Protein AF-A0A0B2UMQ0-F1 (afdb_monomer_lite)

Organism: NCBI:txid1354746

Foldseek 3Di:
DVVVLVVLLVVLVVQLVCLLPDPDNPPVSNLVSQLVNCCSVCVCLVVDPCSPVVSVVVSCVDPSNVVVCPPVDPPPVVPPVPQDAALQPRHRAPDWFQFPVRDTHRPVRLVVCPVVDPQQADSDPPGRDHRDGDPPD

Sequence (137 aa):
MDEYIEKRRDLINEVCSIVIRSKEKDHELFEIAAIHRELLLNPEVALTKDLRCELEKRACLRLDFAEMKSIKGQIECVKVEKKLVCPIGQKEIVVPYYGDCGHAMEKKEALKYLKGNSKFVCPHAGCNKIFTKNKRS

pLDDT: mean 75.65, std 13.3, range [36.97, 92.31]

Structure (mmCIF, N/CA/C/O backbone):
data_AF-A0A0B2UMQ0-F1
#
_entry.id   AF-A0A0B2UMQ0-F1
#
loop_
_atom_site.group_PDB
_atom_site.id
_atom_site.type_symbol
_atom_site.label_atom_id
_atom_site.label_alt_id
_atom_site.label_comp_id
_atom_site.label_asym_id
_atom_site.label_entity_id
_atom_site.label_seq_id
_atom_site.pdbx_PDB_ins_code
_atom_site.Cartn_x
_atom_site.Cartn_y
_atom_site.Cartn_z
_atom_site.occupancy
_atom_site.B_iso_or_equiv
_atom_site.auth_seq_id
_atom_site.auth_comp_id
_atom_site.auth_asym_id
_atom_site.auth_atom_id
_atom_site.pdbx_PDB_model_num
ATOM 1 N N . MET A 1 1 ? 13.170 -9.595 -35.658 1.00 60.09 1 MET A N 1
ATOM 2 C CA . MET A 1 1 ? 12.393 -9.357 -34.420 1.00 60.09 1 MET A CA 1
ATOM 3 C C . MET A 1 1 ? 13.345 -9.006 -33.283 1.00 60.09 1 MET A C 1
ATOM 5 O O . MET A 1 1 ? 13.101 -8.022 -32.599 1.00 60.09 1 MET A O 1
ATOM 9 N N . ASP A 1 2 ? 14.478 -9.705 -33.185 1.00 72.81 2 ASP A N 1
ATOM 10 C CA . ASP A 1 2 ? 15.503 -9.475 -32.156 1.00 72.81 2 ASP A CA 1
ATOM 11 C C . ASP A 1 2 ? 16.225 -8.123 -32.266 1.00 72.81 2 ASP A C 1
ATOM 13 O O . ASP A 1 2 ? 16.410 -7.459 -31.255 1.00 72.81 2 ASP A O 1
ATOM 17 N N . GLU A 1 3 ? 16.497 -7.627 -33.479 1.00 84.88 3 GLU A N 1
ATOM 18 C CA . GLU A 1 3 ? 17.144 -6.313 -33.683 1.00 84.88 3 GLU A CA 1
ATOM 19 C C . GLU A 1 3 ? 16.360 -5.146 -33.043 1.00 84.88 3 GLU A C 1
ATOM 21 O O . GLU A 1 3 ? 16.936 -4.212 -3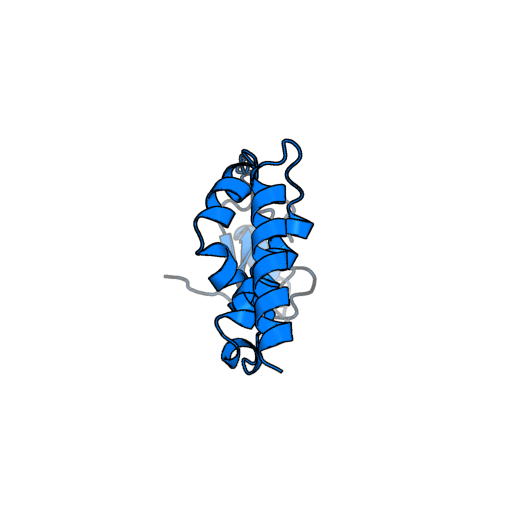2.489 1.00 84.88 3 GLU A O 1
ATOM 26 N N . TYR A 1 4 ? 15.024 -5.198 -33.076 1.00 82.88 4 TYR A N 1
ATOM 27 C CA . TYR A 1 4 ? 14.178 -4.176 -32.448 1.00 82.88 4 TYR A CA 1
ATOM 28 C C . TYR A 1 4 ? 14.158 -4.300 -30.922 1.00 82.88 4 TYR A C 1
ATOM 30 O O . TYR A 1 4 ? 14.034 -3.293 -30.225 1.00 82.88 4 TYR A O 1
ATOM 38 N N . ILE A 1 5 ? 14.280 -5.522 -30.401 1.00 81.56 5 ILE A N 1
ATOM 39 C CA . ILE A 1 5 ? 14.345 -5.794 -28.963 1.00 81.56 5 ILE A CA 1
ATOM 40 C C . ILE A 1 5 ? 15.685 -5.309 -28.403 1.00 81.56 5 ILE A C 1
ATOM 42 O O . ILE A 1 5 ? 15.706 -4.679 -27.346 1.00 81.56 5 ILE A O 1
ATOM 46 N N . GLU A 1 6 ? 16.781 -5.535 -29.128 1.00 84.19 6 GLU A N 1
ATOM 47 C CA . GLU A 1 6 ? 18.110 -5.036 -28.769 1.00 84.19 6 GLU A CA 1
ATOM 48 C C . GLU A 1 6 ? 18.167 -3.509 -28.809 1.00 84.19 6 GLU A C 1
ATOM 50 O O . GLU A 1 6 ? 18.481 -2.895 -27.792 1.00 84.19 6 GLU A O 1
ATOM 55 N N . LYS A 1 7 ? 17.706 -2.876 -29.898 1.00 87.31 7 LYS A N 1
ATOM 56 C CA . LYS A 1 7 ? 17.605 -1.406 -29.964 1.00 87.31 7 LYS A CA 1
ATOM 57 C C . LYS A 1 7 ? 16.769 -0.828 -28.823 1.00 87.31 7 LYS A C 1
ATOM 59 O O . LYS A 1 7 ? 17.130 0.187 -28.234 1.00 87.31 7 LYS A O 1
ATOM 64 N N . ARG A 1 8 ? 15.649 -1.473 -28.482 1.00 84.81 8 ARG A N 1
ATOM 65 C CA . ARG A 1 8 ? 14.799 -1.046 -27.362 1.00 84.81 8 ARG A CA 1
ATOM 66 C C . ARG A 1 8 ? 15.521 -1.176 -26.020 1.00 84.81 8 ARG A C 1
ATOM 68 O O . ARG A 1 8 ? 15.365 -0.303 -25.170 1.00 84.81 8 ARG A O 1
ATOM 75 N N . ARG A 1 9 ? 16.300 -2.241 -25.821 1.00 84.69 9 ARG A N 1
ATOM 76 C CA . ARG A 1 9 ? 17.113 -2.445 -24.615 1.00 84.69 9 ARG A CA 1
ATOM 77 C C . ARG A 1 9 ? 18.170 -1.351 -24.473 1.00 84.69 9 ARG A C 1
ATOM 79 O O . ARG A 1 9 ? 18.309 -0.801 -23.383 1.00 84.69 9 ARG A O 1
ATOM 86 N N . ASP A 1 10 ? 18.862 -1.022 -25.557 1.00 87.50 10 ASP A N 1
ATOM 87 C CA . ASP A 1 10 ? 19.912 -0.002 -25.559 1.00 87.50 10 ASP A CA 1
ATOM 88 C C . ASP A 1 10 ? 19.347 1.382 -25.233 1.00 87.50 10 ASP A C 1
ATOM 90 O O . ASP A 1 10 ? 19.845 2.047 -24.326 1.00 87.50 10 ASP A O 1
ATOM 94 N N . LEU A 1 11 ? 18.226 1.752 -25.863 1.00 88.19 11 LEU A N 1
ATOM 95 C CA . LEU A 1 11 ? 17.516 3.002 -25.576 1.00 88.19 11 LEU A CA 1
ATOM 96 C C . LEU A 1 11 ? 17.062 3.094 -24.113 1.00 88.19 11 LEU A C 1
ATOM 98 O O . LEU A 1 11 ? 17.203 4.137 -23.483 1.00 88.19 11 LEU A O 1
ATOM 102 N N . ILE A 1 12 ? 16.537 2.008 -23.537 1.00 86.25 12 ILE A N 1
ATOM 103 C CA . ILE A 1 12 ? 16.118 1.998 -22.127 1.00 86.25 12 ILE A CA 1
ATOM 104 C C . ILE A 1 12 ? 17.323 2.176 -21.195 1.00 86.25 12 ILE A C 1
ATOM 106 O O . ILE A 1 12 ? 17.239 2.929 -20.226 1.00 86.25 12 ILE A O 1
ATOM 110 N N . ASN A 1 13 ? 18.452 1.525 -21.485 1.00 83.75 13 ASN A N 1
ATOM 111 C CA . ASN A 1 13 ? 19.673 1.687 -20.693 1.00 83.75 13 ASN A CA 1
ATOM 112 C C . ASN A 1 13 ? 20.232 3.118 -20.790 1.00 83.75 13 ASN A C 1
ATOM 114 O O . ASN A 1 13 ? 20.721 3.659 -19.793 1.00 83.75 13 ASN A O 1
ATOM 118 N N . GLU A 1 14 ? 20.138 3.740 -21.966 1.00 86.94 14 GLU A N 1
ATOM 119 C CA . GLU A 1 14 ? 20.516 5.135 -22.185 1.00 86.94 14 GLU A CA 1
ATOM 120 C C . GLU A 1 14 ? 19.624 6.086 -21.376 1.00 86.94 14 GLU A C 1
ATOM 122 O O . GLU A 1 14 ? 20.140 6.903 -20.614 1.00 86.94 14 GLU A O 1
ATOM 127 N N . VAL A 1 15 ? 18.298 5.911 -21.437 1.00 84.75 15 VAL A N 1
ATOM 128 C CA . VAL A 1 15 ? 17.334 6.690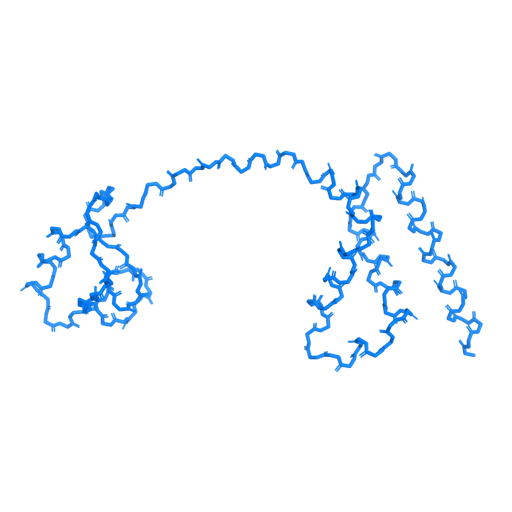 -20.642 1.00 84.75 15 VAL A CA 1
ATOM 129 C C . VAL A 1 15 ? 17.604 6.540 -19.145 1.00 84.75 15 VAL A C 1
ATOM 131 O O . VAL A 1 15 ? 17.716 7.548 -18.450 1.00 84.75 15 VAL A O 1
ATOM 134 N N . CYS A 1 16 ? 17.793 5.317 -18.636 1.00 78.50 16 CYS A N 1
ATOM 135 C CA . CYS A 1 16 ? 18.151 5.103 -17.230 1.00 78.50 16 CYS A CA 1
ATOM 136 C C . CYS A 1 16 ? 19.445 5.844 -16.857 1.00 78.50 16 CYS A C 1
ATOM 138 O O . CYS A 1 16 ? 19.504 6.494 -15.816 1.00 78.50 16 CYS A O 1
ATOM 140 N N . SER A 1 17 ? 20.466 5.799 -17.717 1.00 81.44 17 SER A N 1
ATOM 141 C CA . SER A 1 17 ? 21.748 6.476 -17.480 1.00 81.44 17 SER A CA 1
ATOM 142 C C . SER A 1 17 ? 21.616 8.002 -17.466 1.00 81.44 17 SER A C 1
ATOM 144 O O . SER A 1 17 ? 22.254 8.662 -16.644 1.00 81.44 17 SER A O 1
ATOM 146 N N . ILE A 1 18 ? 20.785 8.569 -18.347 1.00 84.06 18 ILE A N 1
ATOM 147 C CA . ILE A 1 18 ? 20.489 10.008 -18.392 1.00 84.06 18 ILE A CA 1
ATOM 148 C C . ILE A 1 18 ? 19.759 10.433 -17.118 1.00 84.06 18 ILE A C 1
ATOM 150 O O . ILE A 1 18 ? 20.162 11.403 -16.480 1.00 84.06 18 ILE A O 1
ATOM 154 N N . VAL A 1 19 ? 18.733 9.683 -16.709 1.00 78.75 19 VAL A N 1
ATOM 155 C CA . VAL A 1 19 ? 17.932 10.003 -15.520 1.00 78.75 19 VAL A CA 1
ATOM 156 C C . VAL A 1 19 ? 18.759 9.898 -14.234 1.00 78.75 19 VAL A C 1
ATOM 158 O O . VAL A 1 19 ? 18.643 10.764 -13.371 1.00 78.75 19 VAL A O 1
ATOM 161 N N . ILE A 1 20 ? 19.657 8.911 -14.126 1.00 74.75 20 ILE A N 1
ATOM 162 C CA . ILE A 1 20 ? 20.579 8.778 -12.982 1.00 74.75 20 ILE A CA 1
ATOM 163 C C . ILE A 1 20 ? 21.565 9.957 -12.911 1.00 74.75 20 ILE A C 1
ATOM 165 O O . ILE A 1 20 ? 21.872 10.440 -11.821 1.00 74.75 20 ILE A O 1
ATOM 169 N N . ARG A 1 21 ? 22.068 10.430 -14.060 1.00 78.56 21 ARG A N 1
ATOM 170 C CA . ARG A 1 21 ? 23.034 11.545 -14.141 1.00 78.56 21 ARG A CA 1
ATOM 171 C C . ARG A 1 21 ? 22.384 12.928 -14.060 1.00 78.56 21 ARG A C 1
ATOM 173 O O . ARG A 1 21 ? 23.092 13.916 -13.860 1.00 78.56 21 ARG A O 1
ATOM 180 N N . SER A 1 22 ? 21.070 13.015 -14.248 1.00 78.19 22 SER A N 1
ATOM 181 C CA . SER A 1 22 ? 20.325 14.268 -14.178 1.00 78.19 22 SER A CA 1
ATOM 182 C C . SER A 1 22 ? 20.346 14.847 -12.760 1.00 78.19 22 SER A C 1
ATOM 184 O O . SER A 1 22 ? 20.228 14.127 -11.767 1.00 78.19 22 SER A O 1
ATOM 186 N N . LYS A 1 23 ? 20.464 16.177 -12.661 1.00 65.81 23 LYS A N 1
ATOM 187 C CA . LYS A 1 23 ? 20.315 16.905 -11.388 1.00 65.81 23 LYS A CA 1
ATOM 188 C C . LYS A 1 23 ? 18.865 16.910 -10.903 1.00 65.81 23 LYS A C 1
ATOM 190 O O . LYS A 1 23 ? 18.629 16.898 -9.698 1.00 65.81 23 LYS A O 1
ATOM 195 N N . GLU A 1 24 ? 17.914 16.908 -11.832 1.00 71.12 24 GLU A N 1
ATOM 196 C CA . GLU A 1 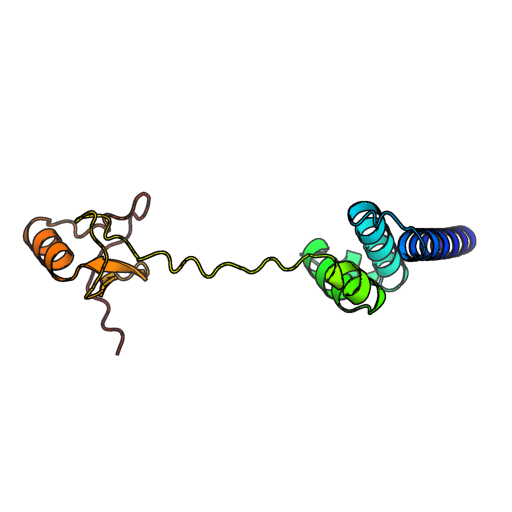24 ? 16.490 16.758 -11.550 1.00 71.12 24 GLU A CA 1
ATOM 197 C C . GLU A 1 24 ? 16.114 15.292 -11.744 1.00 71.12 24 GLU A C 1
ATOM 199 O O . GLU A 1 24 ? 16.113 14.766 -12.860 1.00 71.12 24 GLU A O 1
ATOM 204 N N . LYS A 1 25 ? 15.867 14.613 -10.624 1.00 70.19 25 LYS A N 1
ATOM 205 C CA . LYS A 1 25 ? 15.498 13.201 -10.606 1.00 70.19 25 LYS A CA 1
ATOM 206 C C . LYS A 1 25 ? 14.019 13.059 -10.961 1.00 70.19 25 LYS A C 1
ATOM 208 O O . LYS A 1 25 ? 13.160 13.157 -10.089 1.00 70.19 25 LYS A O 1
ATOM 213 N N . ASP A 1 26 ? 13.735 12.811 -12.235 1.00 76.19 26 ASP A N 1
ATOM 214 C CA . ASP A 1 26 ? 12.399 12.412 -12.679 1.00 76.19 26 ASP A CA 1
ATOM 215 C C . ASP A 1 26 ? 12.142 10.951 -12.278 1.00 76.19 26 ASP A C 1
ATOM 217 O O . ASP A 1 26 ? 12.580 9.994 -12.924 1.00 76.19 26 ASP A O 1
ATOM 221 N N . HIS A 1 27 ? 11.478 10.792 -11.134 1.00 72.62 27 HIS A N 1
ATOM 222 C CA . HIS A 1 27 ? 11.168 9.491 -10.555 1.00 72.62 27 HIS A CA 1
ATOM 223 C C . HIS A 1 27 ? 10.182 8.682 -11.399 1.00 72.62 27 HIS A C 1
ATOM 225 O O . HIS A 1 27 ? 10.295 7.458 -11.432 1.00 72.62 27 HIS A O 1
ATOM 231 N N . GLU A 1 28 ? 9.242 9.347 -12.070 1.00 79.19 28 GLU A N 1
ATOM 232 C CA . GLU A 1 28 ? 8.221 8.684 -12.879 1.00 79.19 28 GLU A CA 1
ATOM 233 C C . GLU A 1 28 ? 8.853 8.109 -14.146 1.00 79.19 28 GLU A C 1
ATOM 235 O O . GLU A 1 28 ? 8.681 6.928 -14.455 1.00 79.19 28 GLU A O 1
ATOM 240 N N . LEU A 1 29 ? 9.687 8.904 -14.823 1.00 79.88 29 LEU A N 1
ATOM 241 C CA . LEU A 1 29 ? 10.422 8.448 -15.998 1.00 79.88 29 LEU A CA 1
ATOM 242 C C . LEU A 1 29 ? 11.368 7.286 -15.666 1.00 79.88 29 LEU A C 1
ATOM 244 O O . LEU A 1 29 ? 11.474 6.326 -16.435 1.00 79.88 29 LEU A O 1
ATOM 248 N N . PHE A 1 30 ? 12.028 7.339 -14.507 1.00 79.19 30 PHE A N 1
ATOM 249 C CA . PHE A 1 30 ? 12.885 6.250 -14.049 1.00 79.19 30 PHE A CA 1
ATOM 250 C C . PHE A 1 30 ? 12.108 4.957 -13.776 1.00 79.19 30 PHE A C 1
ATOM 252 O O . PHE A 1 30 ? 12.548 3.872 -14.161 1.00 79.19 30 PHE A O 1
ATOM 259 N N . GLU A 1 31 ? 10.948 5.066 -13.127 1.00 75.75 31 GLU A N 1
ATOM 260 C CA . GLU A 1 31 ? 10.086 3.929 -12.816 1.00 75.75 31 GLU A CA 1
ATOM 261 C C . GLU A 1 31 ? 9.565 3.257 -14.082 1.00 75.75 31 GLU A C 1
ATOM 263 O O . GLU A 1 31 ? 9.692 2.039 -14.232 1.00 75.75 31 GLU A O 1
ATOM 268 N N . ILE A 1 32 ? 9.105 4.054 -15.044 1.00 82.19 32 ILE A N 1
ATOM 269 C CA . ILE A 1 32 ? 8.689 3.571 -16.360 1.00 82.19 32 ILE A CA 1
ATOM 270 C C . ILE A 1 32 ? 9.851 2.850 -17.060 1.00 82.19 32 ILE A C 1
ATOM 272 O O . ILE A 1 32 ? 9.689 1.718 -17.527 1.00 82.19 32 ILE A O 1
ATOM 276 N N . ALA A 1 33 ? 11.041 3.458 -17.104 1.00 82.06 33 ALA A N 1
ATOM 277 C CA . ALA A 1 33 ? 12.205 2.870 -17.764 1.00 82.06 33 ALA A CA 1
ATOM 278 C C . ALA A 1 33 ? 12.633 1.539 -17.121 1.00 82.06 33 ALA A C 1
ATOM 280 O O . ALA A 1 33 ? 12.903 0.563 -17.826 1.00 82.06 33 ALA A O 1
ATOM 281 N N . ALA A 1 34 ? 12.632 1.453 -15.790 1.00 78.25 34 ALA A N 1
ATOM 282 C CA . ALA A 1 34 ? 12.987 0.231 -15.077 1.00 78.25 34 ALA A CA 1
ATOM 283 C C . ALA A 1 34 ? 11.960 -0.890 -15.266 1.00 78.25 34 ALA A C 1
ATOM 285 O O . ALA A 1 34 ? 12.347 -2.035 -15.491 1.00 78.25 34 ALA A O 1
ATOM 286 N N . ILE A 1 35 ? 10.662 -0.573 -15.234 1.00 80.94 35 ILE A N 1
ATOM 287 C CA . ILE A 1 35 ? 9.591 -1.540 -15.510 1.00 80.94 35 ILE A CA 1
ATOM 288 C C . ILE A 1 35 ? 9.759 -2.117 -16.919 1.00 80.94 35 ILE A C 1
ATOM 290 O O . ILE A 1 35 ? 9.715 -3.334 -17.113 1.00 80.94 35 ILE A O 1
ATOM 294 N N . HIS A 1 36 ? 10.014 -1.259 -17.910 1.00 82.94 36 HIS A N 1
ATOM 295 C CA . HIS A 1 36 ? 10.259 -1.705 -19.278 1.00 82.94 36 HIS A CA 1
ATOM 296 C C . HIS A 1 36 ? 11.535 -2.542 -19.413 1.00 82.94 36 HIS A C 1
ATOM 298 O O . HIS A 1 36 ? 11.541 -3.510 -20.174 1.00 82.94 36 HIS A O 1
ATOM 304 N N . ARG A 1 37 ? 12.593 -2.220 -18.664 1.00 81.62 37 ARG A N 1
ATOM 305 C CA . ARG A 1 37 ? 13.814 -3.034 -18.598 1.00 81.62 37 ARG A CA 1
ATOM 306 C C . ARG A 1 37 ? 13.531 -4.425 -18.033 1.00 81.62 37 ARG A C 1
ATOM 308 O O . ARG A 1 37 ? 14.002 -5.409 -18.597 1.00 81.62 37 ARG A O 1
ATOM 315 N N . GLU A 1 38 ? 12.752 -4.516 -16.958 1.00 81.44 38 GLU A N 1
ATOM 316 C CA . GLU A 1 38 ? 12.393 -5.797 -16.339 1.00 81.44 38 GLU A CA 1
ATOM 317 C C . GLU A 1 38 ? 11.534 -6.663 -17.259 1.00 81.44 38 GLU A C 1
ATOM 319 O O . GLU A 1 38 ? 11.801 -7.854 -17.385 1.00 81.44 38 GLU A O 1
ATOM 324 N N . LEU A 1 39 ? 10.587 -6.070 -17.988 1.00 83.38 39 LEU A N 1
ATOM 325 C CA . LEU A 1 39 ? 9.795 -6.785 -18.993 1.00 83.38 39 LEU A CA 1
ATOM 326 C C . LEU A 1 39 ? 10.645 -7.367 -20.135 1.00 83.38 39 LEU A C 1
ATOM 328 O O . LEU A 1 39 ? 10.292 -8.402 -20.692 1.00 83.38 39 LEU A O 1
ATOM 332 N N . LEU A 1 40 ? 11.756 -6.713 -20.493 1.00 82.94 40 LEU A N 1
ATOM 333 C CA . LEU A 1 40 ? 12.677 -7.210 -21.522 1.00 82.94 40 LEU A CA 1
ATOM 334 C C . LEU A 1 40 ? 13.623 -8.304 -21.020 1.00 82.94 40 LEU A C 1
ATOM 336 O O . LEU A 1 40 ? 14.086 -9.113 -21.821 1.00 82.94 40 LEU A O 1
ATOM 340 N N . LEU A 1 41 ? 13.959 -8.294 -19.731 1.00 81.12 41 LEU A N 1
ATOM 341 C CA . LEU A 1 41 ? 14.855 -9.279 -19.121 1.00 81.12 41 LEU A CA 1
ATOM 342 C C . LEU A 1 41 ? 14.111 -10.527 -18.649 1.00 81.12 41 LEU A C 1
ATOM 344 O O . LEU A 1 41 ? 14.685 -11.609 -18.670 1.00 81.12 41 LEU A O 1
ATOM 348 N N . ASN A 1 42 ? 12.852 -10.360 -18.250 1.00 81.50 42 ASN A N 1
ATOM 349 C CA . ASN A 1 42 ? 12.018 -11.392 -17.652 1.00 81.50 42 ASN A CA 1
ATOM 350 C C . ASN A 1 42 ? 10.637 -11.425 -18.343 1.00 81.50 42 ASN A C 1
ATOM 352 O O . ASN A 1 42 ? 9.632 -11.024 -17.741 1.00 81.50 42 ASN A O 1
ATOM 356 N N . PRO A 1 43 ? 10.547 -11.845 -19.622 1.00 79.00 43 PRO A N 1
ATOM 357 C CA . PRO A 1 43 ? 9.294 -11.827 -20.382 1.00 79.00 43 PRO A CA 1
ATOM 358 C C . PRO A 1 43 ? 8.180 -12.661 -19.734 1.00 79.00 43 PRO A C 1
ATOM 360 O O . PRO A 1 43 ? 7.000 -12.353 -19.880 1.00 79.00 43 PRO A O 1
ATOM 363 N N . GLU A 1 44 ? 8.541 -13.702 -18.983 1.00 79.88 44 GLU A N 1
ATOM 364 C CA . GLU A 1 44 ? 7.626 -14.580 -18.254 1.00 79.88 44 GLU A CA 1
ATOM 365 C C . GLU A 1 44 ? 6.844 -13.858 -17.151 1.00 79.88 44 GLU A C 1
ATOM 367 O O . GLU A 1 44 ? 5.753 -14.292 -16.777 1.00 79.88 44 GLU A O 1
ATOM 372 N N . VAL A 1 45 ? 7.347 -12.716 -16.671 1.00 76.88 45 VAL A N 1
ATOM 373 C CA . VAL A 1 45 ? 6.638 -11.875 -15.699 1.00 76.88 45 VAL A CA 1
ATOM 374 C C . VAL A 1 45 ? 5.333 -11.349 -16.294 1.00 76.88 45 VAL A C 1
ATOM 376 O O . VAL A 1 45 ? 4.347 -11.247 -15.566 1.00 76.88 45 VAL A O 1
ATOM 379 N N . ALA A 1 46 ? 5.265 -11.137 -17.616 1.00 73.19 46 ALA A N 1
ATOM 380 C CA . ALA A 1 46 ? 4.043 -10.736 -18.323 1.00 73.19 46 ALA A CA 1
ATOM 381 C C . ALA A 1 46 ? 2.886 -11.745 -18.184 1.00 73.19 46 ALA A C 1
ATOM 383 O O . ALA A 1 46 ? 1.733 -11.392 -18.418 1.00 73.19 46 ALA A O 1
ATOM 384 N N . LEU A 1 47 ? 3.181 -12.987 -17.788 1.00 77.94 47 LEU A N 1
ATOM 385 C CA . LEU A 1 47 ? 2.196 -14.055 -17.603 1.00 77.94 47 LEU A CA 1
ATOM 386 C C . LEU A 1 47 ? 1.653 -14.125 -16.166 1.00 77.94 47 LEU A C 1
ATOM 388 O O . LEU A 1 47 ? 0.787 -14.950 -15.867 1.00 77.94 47 LEU A O 1
ATOM 392 N N . THR A 1 48 ? 2.151 -13.284 -15.258 1.00 79.44 48 THR A N 1
ATOM 393 C CA . THR A 1 48 ? 1.704 -13.272 -13.861 1.00 79.44 48 THR A CA 1
ATOM 394 C C . THR A 1 48 ? 0.367 -12.545 -13.691 1.00 79.44 48 THR A C 1
ATOM 396 O O . THR A 1 48 ? 0.092 -11.536 -14.337 1.00 79.44 48 THR A O 1
ATOM 399 N N . LYS A 1 49 ? -0.485 -13.050 -12.783 1.00 72.69 49 LYS A N 1
ATOM 400 C CA . LYS A 1 49 ? -1.798 -12.444 -12.474 1.00 72.69 49 LYS A CA 1
ATOM 401 C C . LYS A 1 49 ? -1.697 -11.035 -11.885 1.00 72.69 49 LYS A C 1
ATOM 403 O O . LYS A 1 49 ? -2.642 -10.268 -12.020 1.00 72.69 49 LYS A O 1
ATOM 408 N N . ASP A 1 50 ? -0.585 -10.720 -11.225 1.00 78.12 50 ASP A N 1
ATOM 409 C CA . ASP A 1 50 ? -0.339 -9.421 -10.598 1.00 78.12 50 ASP A CA 1
ATOM 410 C C . ASP A 1 50 ? 0.973 -8.817 -11.114 1.00 78.12 50 ASP A C 1
ATOM 412 O O . ASP A 1 50 ? 1.958 -8.639 -10.393 1.00 78.12 50 ASP A O 1
ATOM 416 N N . LEU A 1 51 ? 0.962 -8.550 -12.423 1.00 74.00 51 LEU A N 1
ATOM 417 C CA . LEU A 1 51 ? 2.081 -8.021 -13.196 1.00 74.00 51 LEU A CA 1
ATOM 418 C C . LEU A 1 51 ? 2.702 -6.782 -12.549 1.00 74.00 51 LEU A C 1
ATOM 420 O O . LEU A 1 51 ? 3.921 -6.658 -12.457 1.00 74.00 51 LEU A O 1
ATOM 424 N N . ARG A 1 52 ? 1.854 -5.865 -12.078 1.00 70.25 52 ARG A N 1
ATOM 425 C CA . ARG A 1 52 ? 2.293 -4.601 -11.494 1.00 70.25 52 ARG A CA 1
ATOM 426 C C . ARG A 1 52 ? 3.033 -4.825 -10.178 1.00 70.25 52 ARG A C 1
ATOM 428 O O . ARG A 1 52 ? 4.133 -4.307 -10.020 1.00 70.25 52 ARG A O 1
ATOM 435 N N . CYS A 1 53 ? 2.473 -5.622 -9.267 1.00 72.75 53 CYS A N 1
ATOM 436 C CA . CYS A 1 53 ? 3.107 -5.882 -7.976 1.00 72.75 53 CYS A CA 1
ATOM 437 C C . CYS A 1 53 ? 4.454 -6.605 -8.134 1.00 72.75 53 CYS A C 1
ATOM 439 O O . CYS A 1 53 ? 5.412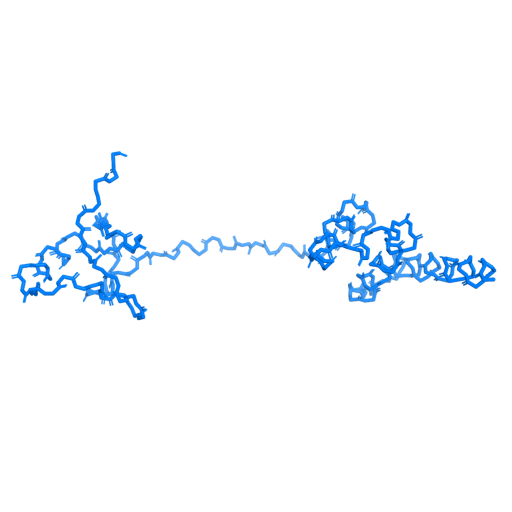 -6.305 -7.420 1.00 72.75 53 CYS A O 1
ATOM 441 N N . GLU A 1 54 ? 4.548 -7.544 -9.076 1.00 73.75 54 GLU A N 1
ATOM 442 C CA . GLU A 1 54 ? 5.778 -8.299 -9.324 1.00 73.75 54 GLU A CA 1
ATOM 443 C C . GLU A 1 54 ? 6.869 -7.432 -9.975 1.00 73.75 54 GLU A C 1
ATOM 445 O O . GLU A 1 54 ? 8.029 -7.480 -9.559 1.00 73.75 54 GLU A O 1
ATOM 450 N N . LEU A 1 55 ? 6.498 -6.579 -10.935 1.00 68.44 55 LEU A N 1
ATOM 451 C CA . LEU A 1 55 ? 7.425 -5.635 -11.565 1.00 68.44 55 LEU A CA 1
ATOM 452 C C . LEU A 1 55 ? 7.910 -4.571 -10.581 1.00 68.44 55 LEU A C 1
ATOM 454 O O . LEU A 1 55 ? 9.105 -4.296 -10.541 1.00 68.44 55 LEU A O 1
ATOM 458 N N . GLU A 1 56 ? 7.030 -4.025 -9.740 1.00 68.12 56 GLU A N 1
ATOM 459 C CA . GLU A 1 56 ? 7.411 -3.055 -8.706 1.00 68.12 56 GLU A CA 1
ATOM 460 C C . GLU A 1 56 ? 8.386 -3.672 -7.691 1.00 68.12 56 GLU A C 1
ATOM 462 O O . GLU A 1 56 ? 9.382 -3.042 -7.329 1.00 68.12 56 GLU A O 1
ATOM 467 N N . LYS A 1 57 ? 8.164 -4.926 -7.270 1.00 73.38 57 LYS A N 1
ATOM 468 C CA . LYS A 1 57 ? 9.095 -5.649 -6.385 1.00 73.38 57 LYS A CA 1
ATOM 469 C C . LYS A 1 57 ? 10.466 -5.826 -7.030 1.00 73.38 57 LYS A C 1
ATOM 471 O O . LYS A 1 57 ? 11.474 -5.535 -6.389 1.00 73.38 57 LYS A O 1
ATOM 476 N N . ARG A 1 58 ? 10.513 -6.283 -8.284 1.00 69.88 58 ARG A N 1
ATOM 477 C CA . ARG A 1 58 ? 11.771 -6.551 -9.000 1.00 69.88 58 ARG A CA 1
ATOM 478 C C . ARG A 1 58 ? 12.527 -5.273 -9.348 1.00 69.88 58 ARG A C 1
ATOM 480 O O . ARG A 1 58 ? 13.730 -5.204 -9.108 1.00 69.88 58 ARG A O 1
ATOM 487 N N . ALA A 1 59 ? 11.826 -4.236 -9.803 1.00 66.81 59 ALA A N 1
ATOM 488 C CA . ALA A 1 59 ? 12.409 -2.921 -10.053 1.00 66.81 59 ALA A CA 1
ATOM 489 C C . ALA A 1 59 ? 12.988 -2.306 -8.766 1.00 66.81 59 ALA A C 1
ATOM 491 O O . ALA A 1 59 ? 14.093 -1.769 -8.780 1.00 66.81 59 ALA A O 1
ATOM 492 N N . CYS A 1 60 ? 12.303 -2.464 -7.625 1.00 62.94 60 CYS A N 1
ATOM 493 C CA . CYS A 1 60 ? 12.779 -1.980 -6.325 1.00 62.94 60 CYS A CA 1
ATOM 494 C C . CYS A 1 60 ? 14.022 -2.705 -5.783 1.00 62.94 60 CYS A C 1
ATOM 496 O O . CYS A 1 60 ? 14.688 -2.147 -4.912 1.00 62.94 60 CYS A O 1
ATOM 498 N N . LEU A 1 61 ? 14.314 -3.929 -6.234 1.00 62.06 61 LEU A N 1
ATOM 499 C CA . LEU A 1 61 ? 15.477 -4.708 -5.788 1.00 62.06 61 LEU A CA 1
ATOM 500 C C . LEU A 1 61 ? 16.781 -4.286 -6.480 1.00 62.06 61 LEU A C 1
ATOM 502 O O . LEU A 1 61 ? 17.859 -4.690 -6.042 1.00 62.06 61 LEU A O 1
ATOM 506 N N . ARG A 1 62 ? 16.715 -3.475 -7.543 1.00 63.22 62 ARG A N 1
ATOM 507 C CA . ARG A 1 62 ? 17.911 -2.973 -8.227 1.00 63.22 62 ARG A CA 1
ATOM 508 C C . ARG A 1 62 ? 18.471 -1.728 -7.541 1.00 63.22 62 ARG A C 1
ATOM 510 O O . ARG A 1 62 ? 17.737 -0.808 -7.190 1.00 63.22 62 ARG A O 1
ATOM 517 N N . LEU A 1 63 ? 19.796 -1.715 -7.374 1.00 53.81 63 LEU A N 1
ATOM 518 C CA . LEU A 1 63 ? 20.566 -0.676 -6.674 1.00 53.81 63 LEU A CA 1
ATOM 519 C C . LEU A 1 63 ? 20.295 0.737 -7.222 1.00 53.81 63 LEU A C 1
ATOM 521 O O . LEU A 1 63 ? 20.183 1.678 -6.439 1.00 53.81 63 LEU A O 1
ATOM 525 N N . ASP A 1 64 ? 20.059 0.855 -8.531 1.00 59.66 64 ASP A N 1
ATOM 526 C CA . ASP A 1 64 ? 19.705 2.104 -9.219 1.00 59.66 64 ASP A CA 1
ATOM 527 C C . ASP A 1 64 ? 18.438 2.764 -8.611 1.00 59.66 64 ASP A C 1
ATOM 529 O O . ASP A 1 64 ? 18.336 3.984 -8.485 1.00 59.66 64 ASP A O 1
ATOM 533 N N . PHE A 1 65 ? 17.480 1.951 -8.145 1.00 57.88 65 PHE A N 1
ATOM 534 C CA . PHE A 1 65 ? 16.263 2.399 -7.459 1.00 57.88 65 PHE A CA 1
ATOM 535 C C . PHE A 1 65 ? 16.495 2.776 -5.996 1.00 57.88 65 PHE A C 1
ATOM 537 O O . PHE A 1 65 ? 15.772 3.620 -5.463 1.00 57.88 65 PHE A O 1
ATOM 544 N N . ALA A 1 66 ? 17.484 2.173 -5.334 1.00 56.91 66 ALA A N 1
ATOM 545 C CA . ALA A 1 66 ? 17.840 2.501 -3.957 1.00 56.91 66 ALA A CA 1
ATOM 546 C C . ALA A 1 66 ? 18.476 3.901 -3.868 1.00 56.91 66 ALA A C 1
ATOM 548 O O . ALA A 1 66 ? 18.097 4.684 -2.996 1.00 56.91 66 ALA A O 1
ATOM 549 N N . GLU A 1 67 ? 19.344 4.268 -4.819 1.00 56.06 67 GLU A N 1
ATOM 550 C CA . GLU A 1 67 ? 19.932 5.617 -4.909 1.00 56.06 67 GLU A CA 1
ATOM 551 C C . GLU A 1 67 ? 18.899 6.706 -5.246 1.00 56.06 67 GLU A C 1
ATOM 553 O O . GLU A 1 67 ? 19.023 7.854 -4.803 1.00 56.06 67 GLU A O 1
ATOM 558 N N . MET A 1 68 ? 17.845 6.372 -6.000 1.00 55.38 68 MET A N 1
ATOM 559 C CA . MET A 1 68 ? 16.731 7.295 -6.248 1.00 55.38 68 MET A CA 1
ATOM 560 C C . MET A 1 68 ? 15.736 7.337 -5.080 1.00 55.38 68 MET A C 1
ATOM 562 O O . MET A 1 68 ? 15.284 8.420 -4.712 1.00 55.38 68 MET A O 1
ATOM 566 N N . LYS A 1 69 ? 15.463 6.212 -4.405 1.00 53.22 69 LYS A N 1
ATOM 567 C CA . LYS A 1 69 ? 14.693 6.189 -3.145 1.00 53.22 69 LYS A CA 1
ATOM 568 C C . LYS A 1 69 ? 15.409 6.878 -1.990 1.00 53.22 69 LYS A C 1
ATOM 570 O O . LYS A 1 69 ? 14.725 7.296 -1.065 1.00 53.22 69 LYS A O 1
ATOM 575 N N . SER A 1 70 ? 16.726 7.072 -2.049 1.00 52.44 70 SER A N 1
ATOM 576 C CA . SER A 1 70 ? 17.438 7.896 -1.066 1.00 52.44 70 SER A CA 1
ATOM 577 C C . SER A 1 70 ? 17.058 9.389 -1.140 1.00 52.44 70 SER A C 1
ATOM 579 O O . SER A 1 70 ? 17.428 10.142 -0.244 1.00 52.44 70 SER A O 1
ATOM 581 N N . ILE A 1 71 ? 16.299 9.809 -2.169 1.00 50.59 71 ILE A N 1
ATOM 582 C CA . ILE A 1 71 ? 15.611 11.114 -2.261 1.00 50.59 71 ILE A CA 1
ATOM 583 C C . ILE A 1 71 ? 14.077 10.947 -2.204 1.00 50.59 71 ILE A C 1
ATOM 585 O O . ILE A 1 71 ? 13.322 11.873 -2.479 1.00 50.59 71 ILE A O 1
ATOM 589 N N . LYS A 1 72 ? 13.548 9.799 -1.758 1.00 49.31 72 LYS A N 1
ATOM 590 C CA . LYS A 1 72 ? 12.343 9.900 -0.929 1.00 49.31 72 LYS A CA 1
ATOM 591 C C . LYS A 1 72 ? 12.883 10.460 0.359 1.00 49.31 72 LYS A C 1
ATOM 593 O O . LYS A 1 72 ? 13.686 9.801 1.011 1.00 49.31 72 LYS A O 1
ATOM 598 N N . GLY A 1 73 ? 12.561 11.728 0.591 1.00 46.69 73 GLY A N 1
ATOM 599 C CA . GLY A 1 73 ? 13.114 12.496 1.682 1.00 46.69 73 GLY A CA 1
ATOM 600 C C . GLY A 1 73 ? 13.073 11.724 2.989 1.00 46.69 73 GLY A C 1
ATOM 601 O O . GLY A 1 73 ? 12.408 10.697 3.144 1.00 46.69 73 GLY A O 1
ATOM 602 N N . GLN A 1 74 ? 13.727 12.303 3.974 1.00 44.88 74 GLN A N 1
ATOM 603 C CA . GLN A 1 74 ? 13.207 12.246 5.321 1.00 44.88 74 GLN A CA 1
ATOM 604 C C . GLN A 1 74 ? 11.722 12.667 5.287 1.00 44.88 74 GLN A C 1
ATOM 606 O O . GLN A 1 74 ? 11.349 13.770 5.657 1.00 44.88 74 GLN A O 1
ATOM 611 N N . ILE A 1 75 ? 10.829 11.769 4.874 1.00 47.31 75 ILE A N 1
ATOM 612 C CA . ILE A 1 75 ? 9.599 11.574 5.588 1.00 47.31 75 ILE A CA 1
ATOM 613 C C . ILE A 1 75 ? 10.136 11.020 6.900 1.00 47.31 75 ILE A C 1
ATOM 615 O O . ILE A 1 75 ? 10.216 9.811 7.119 1.00 47.31 75 ILE A O 1
ATOM 619 N N . GLU A 1 76 ? 10.559 11.933 7.778 1.00 46.09 76 GLU A N 1
ATOM 620 C CA . GLU A 1 76 ? 10.178 11.772 9.158 1.00 46.09 76 GLU A CA 1
ATOM 621 C C . GLU A 1 76 ? 8.686 11.495 9.057 1.00 46.09 76 GLU A C 1
ATOM 623 O O . GLU A 1 76 ? 7.859 12.387 8.863 1.00 46.09 76 GLU A O 1
ATOM 628 N N . CYS A 1 77 ? 8.333 10.210 9.077 1.00 45.22 77 CYS A N 1
ATOM 629 C CA . CYS A 1 77 ? 7.064 9.812 9.613 1.00 45.22 77 CYS A CA 1
ATOM 630 C C . CYS A 1 77 ? 7.160 10.365 11.023 1.00 45.22 77 CYS A C 1
ATOM 632 O O . CYS A 1 77 ? 7.645 9.674 11.920 1.00 45.22 77 CYS A O 1
ATOM 634 N N . VAL A 1 78 ? 6.796 11.643 11.195 1.00 45.56 78 VAL A N 1
ATOM 635 C CA . VAL A 1 78 ? 6.430 12.191 12.480 1.00 45.56 78 VAL A CA 1
ATOM 636 C C . VAL A 1 78 ? 5.463 11.135 12.946 1.00 45.56 78 VAL A C 1
ATOM 638 O O . VAL A 1 78 ? 4.421 10.923 12.314 1.00 45.56 78 VAL A O 1
ATOM 641 N N . LYS A 1 79 ? 5.890 10.333 13.925 1.00 48.03 79 LYS A N 1
ATOM 642 C CA . LYS A 1 79 ? 5.011 9.381 14.571 1.00 48.03 79 LYS A CA 1
ATOM 643 C C . LYS A 1 79 ? 3.996 10.276 15.246 1.00 48.03 79 LYS A C 1
ATOM 645 O O . LYS A 1 79 ? 4.162 10.679 16.388 1.00 48.03 79 LYS A O 1
ATOM 650 N N . VAL A 1 80 ? 2.977 10.669 14.492 1.00 51.62 80 VAL A N 1
ATOM 651 C CA . VAL A 1 80 ? 1.765 11.214 15.045 1.00 51.62 80 VAL A CA 1
ATOM 652 C C . VAL A 1 80 ? 1.201 9.99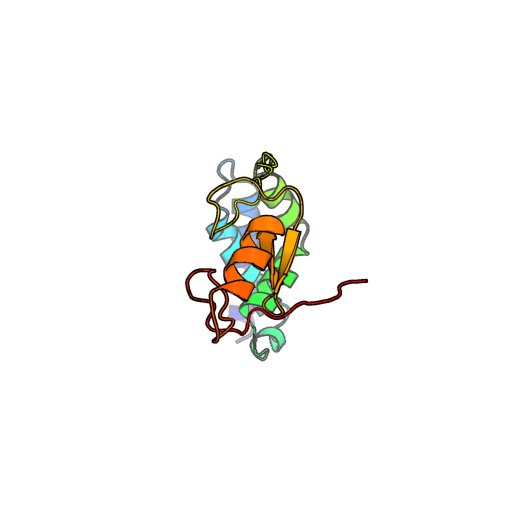5 15.731 1.00 51.62 80 VAL A C 1
ATOM 654 O O . VAL A 1 80 ? 0.587 9.139 15.093 1.00 51.62 80 VAL A O 1
ATOM 657 N N . GLU A 1 81 ? 1.532 9.856 17.012 1.00 59.97 81 GLU A N 1
ATOM 658 C CA . GLU A 1 81 ? 0.850 8.957 17.920 1.00 59.97 81 GLU A CA 1
ATOM 659 C C . GLU A 1 81 ? -0.602 9.421 17.913 1.00 59.97 81 GLU A C 1
ATOM 661 O O . GLU A 1 81 ? -1.028 10.277 18.688 1.00 59.97 81 GLU A O 1
ATOM 666 N N . LYS A 1 82 ? -1.358 8.946 16.917 1.00 66.69 82 LYS A N 1
ATOM 667 C CA . LYS A 1 82 ? -2.780 9.206 16.810 1.00 66.69 82 LYS A CA 1
ATOM 668 C C . LYS A 1 82 ? -3.393 8.449 17.965 1.00 66.69 82 LYS A C 1
ATOM 670 O O . LYS A 1 82 ? -3.651 7.251 17.879 1.00 66.69 82 LYS A O 1
ATOM 675 N N . LYS A 1 83 ? -3.574 9.182 19.057 1.00 78.94 83 LYS A N 1
ATOM 676 C CA . LYS A 1 83 ? -4.370 8.790 20.207 1.00 78.94 83 LYS A CA 1
ATOM 677 C C . LYS A 1 83 ? -5.667 8.195 19.679 1.00 78.94 83 LYS A C 1
ATOM 679 O O . LYS A 1 83 ? -6.419 8.868 18.971 1.00 78.94 83 LYS A O 1
ATOM 684 N N . LEU A 1 84 ? -5.886 6.910 19.936 1.00 84.06 84 LEU A N 1
ATOM 685 C CA . LEU A 1 84 ? -7.078 6.222 19.459 1.00 84.06 84 LEU A CA 1
ATOM 686 C C . LEU A 1 84 ? -8.286 6.828 20.176 1.00 84.06 84 LEU A C 1
ATOM 688 O O . LEU A 1 84 ? -8.401 6.720 21.393 1.00 84.06 84 LEU A O 1
ATOM 692 N N . VAL A 1 85 ? -9.175 7.487 19.435 1.00 89.38 85 VAL A N 1
ATOM 693 C CA . VAL A 1 85 ? -10.386 8.104 19.989 1.00 89.38 85 VAL A CA 1
ATOM 694 C C . VAL A 1 85 ? -11.542 7.111 19.917 1.00 89.38 85 VAL A C 1
ATOM 696 O O . VAL A 1 85 ? -11.833 6.540 18.868 1.00 89.38 85 VAL A O 1
ATOM 699 N N . CYS A 1 86 ? -12.222 6.908 21.042 1.00 89.56 86 CYS A N 1
ATOM 700 C CA . CYS A 1 86 ? -13.400 6.060 21.141 1.00 89.56 86 CYS A CA 1
ATOM 701 C C . CYS A 1 86 ? -14.563 6.668 20.334 1.00 89.56 86 CYS A C 1
ATOM 703 O O . CYS A 1 86 ? -14.960 7.795 20.633 1.00 89.56 86 CYS A O 1
ATOM 705 N N . PRO A 1 87 ? -15.185 5.936 19.390 1.00 87.94 87 PRO A N 1
ATOM 706 C CA . PRO A 1 87 ? -16.298 6.455 18.588 1.00 87.94 87 PRO A CA 1
ATOM 707 C C . PRO A 1 87 ? -17.563 6.752 19.409 1.00 87.94 87 PRO A C 1
ATOM 709 O O . PRO A 1 87 ? -18.354 7.601 19.019 1.00 87.94 87 PRO A O 1
ATOM 712 N N . ILE A 1 88 ? -17.752 6.080 20.551 1.00 87.62 88 ILE A N 1
ATOM 713 C CA . ILE A 1 88 ? -18.909 6.293 21.438 1.00 87.62 88 ILE A CA 1
ATOM 714 C C . ILE A 1 88 ? -18.666 7.495 22.356 1.00 87.62 88 ILE A C 1
ATOM 716 O O . ILE A 1 88 ? -19.501 8.383 22.474 1.00 87.62 88 ILE A O 1
ATOM 720 N N . GLY A 1 89 ? -17.516 7.499 23.034 1.00 86.69 89 GLY A N 1
ATOM 721 C CA . GLY A 1 89 ? -17.209 8.472 24.082 1.00 86.69 89 GLY A CA 1
ATOM 722 C C . GLY A 1 89 ? -16.522 9.743 23.591 1.00 86.69 89 GLY A C 1
ATOM 723 O O . GLY A 1 89 ? -16.330 10.642 24.403 1.00 86.69 89 GLY A O 1
ATOM 724 N N . GLN A 1 90 ? -16.095 9.790 22.322 1.00 89.19 90 GLN A N 1
ATOM 725 C CA . GLN A 1 90 ? -15.305 10.873 21.713 1.00 89.19 90 GLN A CA 1
ATOM 726 C C . GLN A 1 90 ? -14.079 11.291 22.550 1.00 89.19 90 GLN A C 1
ATOM 728 O O . GLN A 1 90 ? -13.632 12.434 22.522 1.00 89.19 90 GLN A O 1
ATOM 733 N N . LYS A 1 91 ? -13.531 10.344 23.316 1.00 90.06 91 LYS A N 1
ATOM 734 C CA . LYS A 1 91 ? -12.377 10.506 24.208 1.00 90.06 91 LYS A CA 1
ATOM 735 C C . LYS A 1 91 ? -11.304 9.495 23.846 1.00 90.06 91 LYS A C 1
ATOM 737 O O . LYS A 1 91 ? -11.613 8.444 23.285 1.00 90.06 91 LYS A O 1
ATOM 742 N N . GLU A 1 92 ? -10.061 9.811 24.184 1.00 91.25 92 GLU A N 1
ATOM 743 C CA . GLU A 1 92 ? -8.938 8.885 24.052 1.00 91.25 92 GLU A CA 1
ATOM 744 C C . GLU A 1 92 ? -9.228 7.568 24.790 1.00 91.25 92 GLU A C 1
ATOM 746 O O . GLU A 1 92 ? -9.757 7.562 25.904 1.00 91.25 92 GLU A O 1
ATOM 751 N N . ILE A 1 93 ? -8.922 6.452 24.133 1.00 90.38 93 ILE A N 1
ATOM 752 C CA . ILE A 1 93 ? -9.060 5.111 24.688 1.00 90.38 93 ILE A CA 1
ATOM 753 C C . ILE A 1 93 ? -7.892 4.882 25.640 1.00 90.38 93 ILE A C 1
ATOM 755 O O . ILE A 1 93 ? -6.748 4.765 25.210 1.00 90.38 93 ILE A O 1
ATOM 759 N N . VAL A 1 94 ? -8.197 4.779 26.931 1.00 91.19 94 VAL A N 1
ATOM 760 C CA . VAL A 1 94 ? -7.216 4.432 27.967 1.00 91.19 94 VAL A CA 1
ATOM 761 C C . VAL A 1 94 ? -7.251 2.930 28.212 1.00 91.19 94 VAL A C 1
ATOM 763 O O . VAL A 1 94 ? -6.212 2.286 28.332 1.00 91.19 94 VAL A O 1
ATOM 766 N N . VAL A 1 95 ? -8.456 2.352 28.254 1.00 90.31 95 VAL A N 1
ATOM 767 C CA . VAL A 1 95 ? -8.655 0.915 28.445 1.00 90.31 95 VAL A CA 1
ATOM 768 C C . VAL A 1 95 ? -9.438 0.365 27.256 1.00 90.31 95 VAL A C 1
ATOM 770 O O . VAL A 1 95 ? -10.667 0.485 27.218 1.00 90.31 95 VAL A O 1
ATOM 773 N N . PRO A 1 96 ? -8.760 -0.255 26.275 1.00 89.94 96 PRO A N 1
ATOM 774 C CA . PRO A 1 96 ? -9.423 -0.732 25.078 1.00 89.94 96 PRO A CA 1
ATOM 775 C C . PRO A 1 96 ? -10.305 -1.950 25.369 1.00 89.94 96 PRO A C 1
ATOM 777 O O . PRO A 1 96 ? -9.941 -2.878 26.093 1.00 89.94 96 PRO A O 1
ATOM 780 N N . TYR A 1 97 ? -11.476 -1.954 24.750 1.00 87.44 97 TYR A N 1
ATOM 781 C CA . TYR A 1 97 ? -12.386 -3.079 24.633 1.00 87.44 97 TYR A CA 1
ATOM 782 C C . TYR A 1 97 ? -12.556 -3.392 23.153 1.00 87.44 97 TYR A C 1
ATOM 784 O O . TYR A 1 97 ? -13.009 -2.543 22.382 1.00 87.44 97 TYR A O 1
ATOM 792 N N . TYR A 1 98 ? -12.174 -4.607 22.769 1.00 86.81 98 TYR A N 1
ATOM 793 C CA . TYR A 1 98 ? -12.164 -5.040 21.379 1.00 86.81 98 TYR A CA 1
ATOM 794 C C . TYR A 1 98 ? -13.408 -5.853 21.049 1.00 86.81 98 TYR A C 1
ATOM 796 O O . TYR A 1 98 ? -13.734 -6.823 21.740 1.00 86.81 98 TYR A O 1
ATOM 804 N N . GLY A 1 99 ? -14.062 -5.463 19.959 1.00 82.94 99 GLY A N 1
ATOM 805 C CA . GLY A 1 99 ? -15.057 -6.303 19.306 1.00 82.94 99 GLY A CA 1
ATOM 806 C C . GLY A 1 99 ? -14.408 -7.343 18.397 1.00 82.94 99 GLY A C 1
ATOM 807 O O . GLY A 1 99 ? -13.246 -7.212 18.010 1.00 82.94 99 GLY A O 1
ATOM 808 N N . ASP A 1 100 ? -15.191 -8.319 17.947 1.00 82.62 100 ASP A N 1
ATOM 809 C CA . ASP A 1 100 ? -14.747 -9.324 16.965 1.00 82.62 100 ASP A CA 1
ATOM 810 C C . ASP A 1 100 ? -14.367 -8.724 15.603 1.00 82.62 100 ASP A C 1
ATOM 812 O O . ASP A 1 100 ? -13.603 -9.304 14.835 1.00 82.62 100 ASP A O 1
ATOM 816 N N . CYS A 1 101 ? -14.844 -7.512 15.317 1.00 85.31 101 CYS A N 1
ATOM 817 C CA . CYS A 1 101 ? -14.422 -6.721 14.165 1.00 85.31 101 CYS A CA 1
ATOM 818 C C . CYS A 1 101 ? -13.002 -6.142 14.272 1.00 85.31 101 CYS A C 1
ATOM 820 O O . CYS A 1 101 ? -12.505 -5.622 13.279 1.00 85.31 101 CYS A O 1
ATOM 822 N N . GLY A 1 102 ? -12.359 -6.208 15.442 1.00 85.12 102 GLY A N 1
ATOM 823 C CA . GLY A 1 102 ? -11.037 -5.629 15.690 1.00 85.12 102 GLY A CA 1
ATOM 824 C C . GLY A 1 102 ? -11.049 -4.149 16.086 1.00 85.12 102 GLY A C 1
ATOM 825 O O . GLY A 1 102 ? -10.002 -3.622 16.454 1.00 85.12 102 GLY A O 1
ATOM 826 N N . HIS A 1 103 ? -12.206 -3.478 16.077 1.00 88.19 103 HIS A N 1
ATOM 827 C CA . HIS A 1 103 ? -12.312 -2.091 16.537 1.00 88.19 103 HIS A CA 1
ATOM 828 C C . HIS A 1 103 ? -12.209 -1.992 18.062 1.00 88.19 103 HIS A C 1
ATOM 830 O O . HIS A 1 103 ? -12.874 -2.735 18.791 1.00 88.19 103 HIS A O 1
ATOM 836 N N . ALA A 1 104 ? -11.402 -1.035 18.522 1.00 88.94 104 ALA A N 1
ATOM 837 C CA . ALA A 1 104 ? -11.238 -0.697 19.928 1.00 88.94 104 ALA A CA 1
ATOM 838 C C . ALA A 1 104 ? -12.207 0.414 20.344 1.00 88.94 104 ALA A C 1
ATOM 840 O O . ALA A 1 104 ? -12.403 1.398 19.629 1.00 88.94 104 ALA A O 1
ATOM 841 N N . MET A 1 105 ? -12.779 0.276 21.534 1.00 89.50 105 MET A N 1
ATOM 842 C CA . MET A 1 105 ? -13.569 1.308 22.206 1.00 89.50 105 MET A CA 1
ATOM 843 C C . MET A 1 105 ? -13.119 1.428 23.655 1.00 89.50 105 MET A C 1
ATOM 845 O O . MET A 1 105 ? -12.531 0.502 24.201 1.00 89.50 105 MET A O 1
ATOM 849 N N . GLU A 1 106 ? -13.425 2.543 24.308 1.00 92.31 106 GLU A N 1
ATOM 850 C CA . GLU A 1 106 ? -13.185 2.672 25.74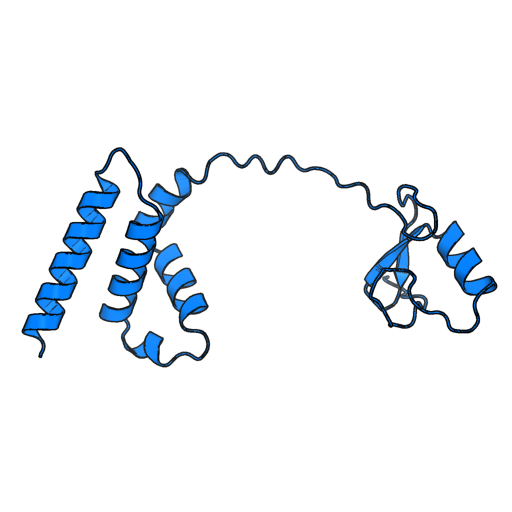5 1.00 92.31 106 GLU A CA 1
ATOM 851 C C . GLU A 1 106 ? -14.092 1.700 26.514 1.00 92.31 106 GLU A C 1
ATOM 853 O O . GLU A 1 106 ? -15.314 1.707 26.345 1.00 92.31 106 GLU A O 1
ATOM 858 N N . LYS A 1 107 ? -13.505 0.869 27.379 1.00 89.44 107 LYS A N 1
ATOM 859 C CA . LYS A 1 107 ? -14.187 -0.228 28.078 1.00 89.44 107 LYS A CA 1
ATOM 860 C C . LYS A 1 107 ? -15.426 0.219 28.842 1.00 89.44 107 LYS A C 1
ATOM 862 O O . LYS A 1 107 ? -16.438 -0.481 28.817 1.00 89.44 107 LYS A O 1
ATOM 867 N N . LYS A 1 108 ? -15.375 1.376 29.508 1.00 91.25 108 LYS A N 1
ATOM 868 C CA . LYS A 1 108 ? -16.536 1.906 30.246 1.00 91.25 108 LYS A CA 1
ATOM 869 C C . LYS A 1 108 ? -17.717 2.203 29.319 1.00 91.25 108 LYS A C 1
ATOM 871 O O . LYS A 1 108 ? -18.849 1.873 29.661 1.00 91.25 108 LYS A O 1
ATOM 876 N N . GLU A 1 109 ? -17.450 2.769 28.148 1.00 89.69 109 GLU A N 1
ATOM 877 C CA . GLU A 1 109 ? -18.481 3.141 27.174 1.00 89.69 109 GLU A CA 1
ATOM 878 C C . GLU A 1 109 ? -18.974 1.930 26.380 1.00 89.69 109 GLU A C 1
ATOM 880 O O . GLU A 1 109 ? -20.178 1.764 26.205 1.00 89.69 109 GLU A O 1
ATOM 885 N N . ALA A 1 110 ? -18.074 1.015 26.012 1.00 88.69 110 ALA A N 1
ATOM 886 C CA . ALA A 1 110 ? -18.426 -0.269 25.414 1.00 88.69 110 ALA A CA 1
ATOM 887 C C . ALA A 1 110 ? -19.398 -1.060 26.304 1.00 88.69 110 ALA A C 1
ATOM 889 O O . ALA A 1 110 ? -20.431 -1.525 25.836 1.00 88.69 110 ALA A O 1
ATOM 890 N N . LEU A 1 111 ? -19.125 -1.171 27.609 1.00 87.62 111 LEU A N 1
ATOM 891 C CA . LEU A 1 111 ? -20.004 -1.899 28.528 1.00 87.62 111 LEU A CA 1
ATOM 892 C C . LEU A 1 111 ? -21.368 -1.220 28.717 1.00 87.62 111 LEU A C 1
ATOM 894 O O . LEU A 1 111 ? -22.372 -1.920 28.830 1.00 87.62 111 LEU A O 1
ATOM 898 N N . LYS A 1 112 ? -21.430 0.118 28.745 1.00 88.81 112 LYS A N 1
ATOM 899 C CA . LYS A 1 112 ? -22.710 0.849 28.767 1.00 88.81 112 LYS A CA 1
ATOM 900 C C . LYS A 1 112 ? -23.503 0.609 27.484 1.00 88.81 112 LYS A C 1
ATOM 902 O O . LYS A 1 112 ? -24.691 0.311 27.553 1.00 88.81 112 LYS A O 1
ATOM 907 N N . TYR A 1 113 ? -22.830 0.681 26.339 1.00 87.06 113 TYR A N 1
ATOM 908 C CA . TYR A 1 113 ? -23.427 0.440 25.032 1.00 87.06 113 TYR A CA 1
ATOM 909 C C . TYR A 1 113 ? -24.006 -0.974 24.925 1.00 87.06 113 TYR A C 1
ATOM 911 O O . TYR A 1 113 ? -25.161 -1.132 24.547 1.00 87.06 113 TYR A O 1
ATOM 919 N N . LEU A 1 114 ? -23.254 -1.995 25.349 1.00 84.00 114 LEU A N 1
ATOM 920 C CA . LEU A 1 114 ? -23.719 -3.386 25.362 1.00 84.00 114 LEU A CA 1
ATOM 921 C C . LEU A 1 114 ? -24.913 -3.600 26.307 1.00 84.00 114 LEU A C 1
ATOM 923 O O . LEU A 1 114 ? -25.792 -4.397 26.009 1.00 84.00 114 LEU A O 1
ATOM 927 N N . LYS A 1 115 ? -24.978 -2.889 27.440 1.00 83.75 115 LYS A N 1
ATOM 928 C CA . LYS A 1 115 ? -26.125 -2.981 28.362 1.00 83.75 115 LYS A CA 1
ATOM 929 C C . LYS A 1 115 ? -27.399 -2.347 27.798 1.00 83.75 115 LYS A C 1
ATOM 931 O O . LYS A 1 115 ? -28.486 -2.800 28.133 1.00 83.75 115 LYS A O 1
ATOM 936 N N . GLY A 1 116 ? -27.267 -1.295 26.991 1.00 77.38 116 GLY A N 1
ATOM 937 C CA . GLY A 1 116 ? -28.398 -0.538 26.449 1.00 77.38 116 GLY A CA 1
ATOM 938 C C . GLY A 1 116 ? -28.880 -0.988 25.069 1.00 77.38 116 GLY A C 1
ATOM 939 O O . GLY A 1 116 ? -29.871 -0.449 24.585 1.00 77.38 116 GLY A O 1
ATOM 940 N N . ASN A 1 117 ? -28.191 -1.927 24.411 1.00 76.12 117 ASN A N 1
ATOM 941 C CA . ASN A 1 117 ? -28.423 -2.226 23.001 1.00 76.12 117 ASN A CA 1
ATOM 942 C C . ASN A 1 117 ? -28.501 -3.737 22.740 1.00 76.12 117 ASN A C 1
ATOM 944 O O . ASN A 1 117 ? -27.516 -4.454 22.886 1.00 76.12 117 ASN A O 1
ATOM 948 N N . SER A 1 118 ? -29.669 -4.220 22.311 1.00 69.38 118 SER A N 1
ATOM 949 C CA . SER A 1 118 ? -29.949 -5.656 22.137 1.00 69.38 118 SER A CA 1
ATOM 950 C C . SER A 1 118 ? -29.306 -6.276 20.896 1.00 69.38 118 SER A C 1
ATOM 952 O O . SER A 1 118 ? -29.105 -7.486 20.844 1.00 69.38 118 SER A O 1
ATOM 954 N N . LYS A 1 119 ? -28.979 -5.462 19.885 1.00 72.25 119 LYS A N 1
ATOM 955 C CA . LYS A 1 119 ? -28.420 -5.934 18.607 1.00 72.25 119 LYS A CA 1
ATOM 956 C C . LYS A 1 119 ? -26.893 -6.041 18.606 1.00 72.25 119 LYS A C 1
ATOM 958 O O . LYS A 1 119 ? -26.342 -6.560 17.642 1.00 72.25 119 LYS A O 1
ATOM 963 N N . PHE A 1 120 ? -26.227 -5.547 19.657 1.00 79.94 120 PHE A N 1
ATOM 964 C CA . PHE A 1 120 ? -24.771 -5.586 19.830 1.00 79.94 120 PHE A CA 1
ATOM 965 C C . PHE A 1 120 ? -23.995 -5.242 18.545 1.00 79.94 120 PHE A C 1
ATOM 967 O O . PHE A 1 120 ? -23.071 -5.955 18.192 1.00 79.94 120 PHE A O 1
ATOM 974 N N . VAL A 1 121 ? -24.371 -4.205 17.792 1.00 86.62 121 VAL A N 1
ATOM 975 C CA . VAL A 1 121 ? -23.678 -3.840 16.537 1.00 86.62 121 VAL A CA 1
ATOM 976 C C . VAL A 1 121 ? -22.479 -2.950 16.852 1.00 86.62 121 VAL A C 1
ATOM 978 O O . VAL A 1 121 ? -22.510 -2.193 17.813 1.00 86.62 121 VAL A O 1
ATOM 981 N N . CYS A 1 122 ? -21.400 -3.025 16.077 1.00 88.12 122 CYS A N 1
ATOM 982 C CA . CYS A 1 122 ? -20.256 -2.137 16.261 1.00 88.12 122 CYS A CA 1
ATOM 983 C C . CYS A 1 122 ? -20.618 -0.671 15.936 1.00 88.12 122 CYS A C 1
ATOM 985 O O . CYS A 1 122 ? -21.056 -0.388 14.825 1.00 88.12 122 CYS A O 1
ATOM 987 N N . PRO A 1 123 ? -20.370 0.287 16.849 1.00 85.88 123 PRO A N 1
ATOM 988 C CA . PRO A 1 123 ? -20.566 1.720 16.593 1.00 85.88 123 PRO A CA 1
ATOM 989 C C . PRO A 1 123 ? -19.582 2.359 15.612 1.00 85.88 123 PRO A C 1
ATOM 991 O O . PRO A 1 123 ? -19.717 3.541 15.304 1.00 85.88 123 PRO A O 1
ATOM 994 N N . HIS A 1 124 ? -18.553 1.636 15.166 1.00 85.88 124 HIS A N 1
ATOM 995 C CA . HIS A 1 124 ? -17.619 2.178 14.188 1.00 85.88 124 HIS A CA 1
ATOM 996 C C . HIS A 1 124 ? -18.332 2.363 12.844 1.00 85.88 124 HIS A C 1
ATOM 998 O O . HIS A 1 124 ? -18.999 1.443 12.369 1.00 85.88 124 HIS A O 1
ATOM 1004 N N . ALA A 1 125 ? -18.201 3.544 12.237 1.00 81.25 125 ALA A N 1
ATOM 1005 C CA . ALA A 1 125 ? -18.905 3.877 11.003 1.00 81.25 125 ALA A CA 1
ATOM 1006 C C . ALA A 1 125 ? -18.615 2.838 9.905 1.00 81.25 125 ALA A C 1
ATOM 1008 O O . ALA A 1 125 ? -17.462 2.511 9.631 1.00 81.25 125 ALA A O 1
ATOM 1009 N N . GLY A 1 126 ? -19.674 2.280 9.313 1.00 81.75 126 GLY A N 1
ATOM 1010 C CA . GLY A 1 126 ? -19.582 1.236 8.284 1.00 81.75 126 GLY A CA 1
ATOM 1011 C C . GLY A 1 126 ? -19.295 -0.181 8.802 1.00 81.75 126 GLY A C 1
ATOM 1012 O O . GLY A 1 126 ? -19.318 -1.132 8.021 1.00 81.75 126 GLY A O 1
ATOM 1013 N N . CYS A 1 127 ? -19.069 -0.373 10.105 1.00 81.94 127 CYS A N 1
ATOM 1014 C CA . CYS A 1 127 ? -18.837 -1.693 10.680 1.00 81.94 127 CYS A CA 1
ATOM 1015 C C . CYS A 1 127 ? -20.158 -2.359 11.100 1.00 81.94 127 CYS A C 1
ATOM 1017 O O . CYS A 1 127 ? -20.555 -2.314 12.257 1.00 81.94 127 CYS A O 1
ATOM 1019 N N . ASN A 1 128 ? -20.806 -3.079 10.184 1.00 82.75 128 ASN A N 1
ATOM 1020 C CA . ASN A 1 128 ? -22.057 -3.814 10.455 1.00 82.75 128 ASN A CA 1
ATOM 1021 C C . ASN A 1 128 ? -21.861 -5.151 11.205 1.00 82.75 128 ASN A C 1
ATOM 1023 O O . ASN A 1 128 ? -22.739 -6.010 11.203 1.00 82.75 128 ASN A O 1
ATOM 1027 N N . LYS A 1 129 ? -20.687 -5.370 11.807 1.00 84.75 129 LYS A N 1
ATOM 1028 C CA . LYS A 1 129 ? -20.370 -6.600 12.544 1.00 84.75 129 LYS A CA 1
ATOM 1029 C C . LYS A 1 129 ? -20.867 -6.531 13.985 1.00 84.75 129 LYS A C 1
ATOM 1031 O O . LYS A 1 129 ? -20.931 -5.454 14.579 1.00 84.75 129 LYS A O 1
ATOM 1036 N N . ILE A 1 130 ? -21.137 -7.703 14.554 1.00 78.88 130 ILE A N 1
ATOM 1037 C CA . ILE A 1 130 ? -21.485 -7.851 15.965 1.00 78.88 130 ILE A CA 1
ATOM 1038 C C . ILE A 1 130 ? -20.267 -7.481 16.826 1.00 78.88 130 ILE A C 1
ATOM 1040 O O . ILE A 1 130 ? -19.135 -7.912 16.599 1.00 78.88 130 ILE A O 1
ATOM 1044 N N . PHE A 1 131 ? -20.509 -6.620 17.801 1.00 79.44 131 PHE A N 1
ATOM 1045 C CA . PHE A 1 131 ? -19.592 -6.157 18.818 1.00 79.44 131 PHE A CA 1
ATOM 1046 C C . PHE A 1 131 ? -19.711 -7.055 20.047 1.00 79.44 131 PHE A C 1
ATOM 1048 O O . PHE A 1 131 ? -20.338 -6.720 21.047 1.00 79.44 131 PHE A O 1
ATOM 1055 N N . THR A 1 132 ? -19.124 -8.238 19.941 1.00 71.38 132 THR A N 1
ATOM 1056 C CA . THR A 1 132 ? -19.027 -9.224 21.018 1.00 71.38 132 THR A CA 1
ATOM 1057 C C . THR A 1 132 ? -17.631 -9.223 21.629 1.00 71.38 132 THR A C 1
ATOM 1059 O O . THR A 1 132 ? -16.660 -8.782 21.015 1.00 71.38 132 THR A O 1
ATOM 1062 N N . LYS A 1 133 ? -17.542 -9.653 22.893 1.00 64.06 133 LYS A N 1
ATOM 1063 C CA . LYS A 1 133 ? -16.304 -9.650 23.677 1.00 64.06 133 LYS A CA 1
ATOM 1064 C C . LYS A 1 133 ? -15.272 -10.574 23.037 1.00 64.06 133 LYS A C 1
ATOM 1066 O O . LYS A 1 133 ? -15.384 -11.788 23.206 1.00 64.06 133 LYS A O 1
ATOM 1071 N N . ASN A 1 134 ? -14.207 -10.019 22.467 1.00 55.03 134 ASN A N 1
ATOM 1072 C CA . ASN A 1 134 ? -13.066 -10.843 22.099 1.00 55.03 134 ASN A CA 1
ATOM 1073 C C . ASN A 1 134 ? -12.079 -10.932 23.277 1.00 55.03 134 ASN A C 1
ATOM 1075 O O . ASN A 1 134 ? -11.546 -9.923 23.747 1.00 55.03 134 ASN A O 1
ATOM 1079 N N . LYS A 1 135 ? -11.863 -12.145 23.801 1.00 45.94 135 LYS A N 1
ATOM 1080 C CA . LYS A 1 135 ? -10.777 -12.429 24.750 1.00 45.94 135 LYS A CA 1
ATOM 1081 C C . LYS A 1 135 ? -9.486 -12.529 23.936 1.00 45.94 135 LYS A C 1
ATOM 1083 O O . LYS A 1 135 ? -9.094 -13.626 23.559 1.00 45.94 135 LYS A O 1
ATOM 1088 N N . ARG A 1 136 ? -8.821 -11.408 23.653 1.00 48.75 136 ARG A N 1
ATOM 1089 C CA . ARG A 1 136 ? -7.394 -11.492 23.326 1.00 48.75 136 ARG A CA 1
ATOM 1090 C C . ARG A 1 136 ? -6.641 -11.654 24.644 1.00 48.75 136 ARG A C 1
ATOM 1092 O O . ARG A 1 136 ? -6.592 -10.722 25.444 1.00 48.75 136 ARG A O 1
ATOM 1099 N N . SER A 1 137 ? -6.261 -12.909 24.880 1.00 36.97 137 SER A N 1
ATOM 1100 C CA . SER A 1 137 ? -5.258 -13.391 25.834 1.00 36.97 137 SER A CA 1
ATOM 1101 C C . SER A 1 137 ? -3.954 -12.624 25.710 1.00 36.97 137 SER A C 1
ATOM 1103 O O . SER A 1 137 ? -3.567 -12.390 24.541 1.00 36.97 137 SER A O 1
#

InterPro domains:
  IPR004181 Zinc finger, MIZ-type [PF11789] (82-128)
  IPR013083 Zinc finger, RING/FYVE/PHD-type [G3DSA:3.30.40.10] (86-135)

Radius of gyration: 25.57 Å; chains: 1; bounding box: 53×32×65 Å

Secondary structure (DSSP, 8-state):
-HHHHHHHHHHHHHHHHHHHH-SS--HHHHHHHHHHHHHHH-GGGGGSTTHHHHHHHHHHTSHHHHHHHTTS------------B-TTT-SB-SSEEEBTT--EEEHHHHHHHHHH-TT-B--STT--SB--B----